Protein AF-A0A9J6D8W4-F1 (afdb_monomer)

Nearest PDB structures (foldseek):
  2dqr-assembly1_B  TM=2.067E-01  e=2.011E+00  Bacillus subtilis

Solvent-accessible surface area (backbone atoms only — not comparable to full-atom values): 10578 Å² total; per-residue (Å²): 114,71,67,61,54,51,51,49,52,51,49,53,54,51,48,52,52,50,44,70,65,44,48,64,60,51,58,69,68,49,72,74,78,76,71,78,68,71,35,49,66,42,58,88,54,99,68,91,71,59,68,72,47,52,55,58,52,36,58,22,78,84,58,74,76,84,75,91,70,52,73,71,56,52,52,50,48,34,59,56,57,25,70,78,41,61,80,88,49,24,68,56,50,37,52,55,40,51,54,49,60,72,69,59,71,84,80,85,78,80,72,62,57,69,57,44,52,50,52,30,60,76,66,44,43,44,82,40,76,35,93,90,57,63,8,32,32,46,35,46,53,67,60,44,49,52,52,50,48,50,54,51,45,67,74,63,47,81,53,86,85,60,56,64,67,62,53,52,56,56,52,53,58,63,74,72,114

Structure (mmCIF, N/CA/C/O backbone):
data_AF-A0A9J6D8W4-F1
#
_entry.id   AF-A0A9J6D8W4-F1
#
loop_
_atom_site.group_PDB
_atom_site.id
_atom_site.type_symbol
_atom_site.label_atom_id
_atom_site.label_alt_id
_atom_site.label_comp_id
_atom_site.label_asym_id
_atom_site.label_entity_id
_atom_site.label_seq_id
_atom_site.pdbx_PDB_ins_code
_atom_site.Cartn_x
_atom_site.Cartn_y
_atom_site.Cartn_z
_atom_site.occupancy
_atom_site.B_iso_or_equiv
_atom_site.auth_seq_id
_atom_site.auth_comp_id
_atom_site.auth_asym_id
_atom_site.auth_atom_id
_atom_site.pdbx_PDB_model_num
ATOM 1 N N . MET A 1 1 ? 16.962 5.304 -45.661 1.00 57.59 1 MET A N 1
ATOM 2 C CA . MET A 1 1 ? 16.861 4.394 -44.490 1.00 57.59 1 MET A CA 1
ATOM 3 C C . MET A 1 1 ? 18.114 4.397 -43.606 1.00 57.59 1 MET A C 1
ATOM 5 O O . MET A 1 1 ? 17.960 4.561 -42.406 1.00 57.59 1 MET A O 1
ATOM 9 N N . GLN A 1 2 ? 19.340 4.261 -44.137 1.00 71.56 2 GLN A N 1
ATOM 10 C CA . GLN A 1 2 ? 20.567 4.241 -43.308 1.00 71.56 2 GLN A CA 1
ATOM 11 C C . GLN A 1 2 ? 20.868 5.565 -42.580 1.00 71.56 2 GLN A C 1
ATOM 13 O O . GLN A 1 2 ? 21.198 5.539 -41.399 1.00 71.56 2 GLN A O 1
ATOM 18 N N . GLN A 1 3 ? 20.682 6.711 -43.242 1.00 76.94 3 GLN A N 1
ATOM 19 C CA . GLN A 1 3 ? 20.907 8.025 -42.625 1.00 76.94 3 GLN A CA 1
ATOM 20 C C . GLN A 1 3 ? 19.970 8.285 -41.437 1.00 76.94 3 GLN A C 1
ATOM 22 O O . GLN A 1 3 ? 20.412 8.760 -40.400 1.00 76.94 3 GLN A O 1
ATOM 27 N N . LEU A 1 4 ? 18.698 7.885 -41.538 1.00 81.62 4 LEU A N 1
ATOM 28 C CA . LEU A 1 4 ? 17.723 8.057 -40.456 1.00 81.62 4 LEU A CA 1
ATOM 29 C C . LEU A 1 4 ? 18.129 7.287 -39.185 1.00 81.62 4 LEU A C 1
ATOM 31 O O . LEU A 1 4 ? 18.023 7.813 -38.083 1.00 81.62 4 LEU A O 1
ATOM 35 N N . ARG A 1 5 ? 18.684 6.076 -39.347 1.00 84.06 5 ARG A N 1
ATOM 36 C CA . ARG A 1 5 ? 19.214 5.277 -38.229 1.00 84.06 5 ARG A CA 1
ATOM 37 C C . ARG A 1 5 ? 20.462 5.898 -37.601 1.00 84.06 5 ARG A C 1
ATOM 39 O O . ARG A 1 5 ? 20.665 5.768 -36.400 1.00 84.06 5 ARG A O 1
ATOM 46 N N . GLN A 1 6 ? 21.305 6.553 -38.398 1.00 84.94 6 GLN A N 1
ATOM 47 C CA . GLN A 1 6 ? 22.471 7.274 -37.881 1.00 84.94 6 GLN A CA 1
ATOM 48 C C . GLN A 1 6 ? 22.049 8.507 -37.080 1.00 84.94 6 GLN A C 1
ATOM 50 O O . GLN A 1 6 ? 22.582 8.727 -35.997 1.00 84.94 6 GLN A O 1
ATOM 55 N N . PHE A 1 7 ? 21.053 9.255 -37.564 1.00 88.19 7 PHE A N 1
ATOM 56 C CA . PHE A 1 7 ? 20.485 10.379 -36.821 1.00 88.19 7 PHE A CA 1
ATOM 57 C C . PHE A 1 7 ? 19.834 9.937 -35.510 1.00 88.19 7 PHE A C 1
ATOM 59 O O . PHE A 1 7 ? 20.069 10.582 -34.496 1.00 88.19 7 PHE A O 1
ATOM 66 N N . GLN A 1 8 ? 19.093 8.822 -35.499 1.00 85.69 8 GLN A N 1
ATOM 67 C CA . GLN A 1 8 ? 18.542 8.259 -34.260 1.00 85.69 8 GLN A CA 1
ATOM 68 C C . GLN A 1 8 ? 19.636 7.886 -33.261 1.00 85.69 8 GLN A C 1
ATOM 70 O O . GLN A 1 8 ? 19.610 8.381 -32.145 1.00 85.69 8 GLN A O 1
ATOM 75 N N . ARG A 1 9 ? 20.664 7.129 -33.670 1.00 87.38 9 ARG A N 1
ATOM 76 C CA . ARG A 1 9 ? 21.770 6.787 -32.755 1.00 87.38 9 ARG A CA 1
ATOM 77 C C . ARG A 1 9 ? 22.477 8.014 -32.197 1.00 87.38 9 ARG A C 1
ATOM 79 O O . ARG A 1 9 ? 22.839 8.028 -31.028 1.00 87.38 9 ARG A O 1
ATOM 86 N N . LEU A 1 10 ? 22.706 9.025 -33.032 1.00 90.31 10 LEU A N 1
ATOM 87 C CA . LEU A 1 10 ? 23.374 10.248 -32.605 1.00 90.31 10 LEU A CA 1
ATOM 88 C C . LEU A 1 10 ? 22.487 11.061 -31.653 1.00 90.31 10 LEU A C 1
ATOM 90 O O . LEU A 1 10 ? 22.988 11.609 -30.671 1.00 90.31 10 LEU A O 1
ATOM 94 N N . ALA A 1 11 ? 21.175 11.096 -31.897 1.00 86.62 11 ALA A N 1
ATOM 95 C CA . ALA A 1 11 ? 20.203 11.680 -30.983 1.00 86.62 11 ALA A CA 1
ATOM 96 C C . ALA A 1 11 ? 20.181 10.926 -29.645 1.00 86.62 11 ALA A C 1
ATOM 98 O O . ALA A 1 11 ? 20.327 11.561 -28.608 1.00 86.62 11 ALA A O 1
ATOM 99 N N . ASP A 1 12 ? 20.112 9.596 -29.646 1.00 85.12 12 ASP A N 1
ATOM 100 C CA . ASP A 1 12 ? 20.077 8.788 -28.421 1.00 85.12 12 ASP A CA 1
ATOM 101 C C . ASP A 1 12 ? 21.359 8.973 -27.595 1.00 85.12 12 ASP A C 1
ATOM 103 O O . ASP A 1 12 ? 21.299 9.308 -26.413 1.00 85.12 12 ASP A O 1
ATOM 107 N N . GLN A 1 13 ? 22.531 8.882 -28.234 1.00 89.00 13 GLN A N 1
ATOM 108 C CA . GLN A 1 13 ? 23.829 9.063 -27.571 1.00 89.00 13 GLN A CA 1
ATOM 109 C C . GLN A 1 13 ? 24.014 10.474 -27.009 1.00 89.00 13 GLN A C 1
ATOM 111 O O . GLN A 1 13 ? 24.519 10.646 -25.898 1.00 89.00 13 GLN A O 1
ATOM 116 N N . SER A 1 14 ? 23.612 11.500 -27.763 1.00 88.62 14 SER A N 1
ATOM 117 C CA . SER A 1 14 ? 23.702 12.883 -27.289 1.00 88.62 14 SER A CA 1
ATOM 118 C C . SER A 1 14 ? 22.709 13.155 -26.162 1.00 88.62 14 SER A C 1
ATOM 120 O O . SER A 1 14 ? 23.059 13.843 -25.202 1.00 88.62 14 SER A O 1
ATOM 122 N N . THR A 1 15 ? 21.516 12.564 -26.218 1.00 88.31 15 THR A N 1
ATOM 123 C CA . THR A 1 15 ? 20.500 12.698 -25.169 1.00 88.31 15 THR A CA 1
ATOM 124 C C . THR A 1 15 ? 20.949 12.009 -23.885 1.00 88.31 15 THR A C 1
ATOM 126 O O . THR A 1 15 ? 20.898 12.636 -22.828 1.00 88.31 15 THR A O 1
ATOM 129 N N . GLU A 1 16 ? 21.474 10.782 -23.952 1.00 86.31 16 GLU A N 1
ATOM 130 C CA . GLU A 1 16 ? 22.028 10.092 -22.778 1.00 86.31 16 GLU A CA 1
ATOM 131 C C . GLU A 1 16 ? 23.213 10.842 -22.172 1.00 86.31 16 GLU A C 1
ATOM 133 O O . GLU A 1 16 ? 23.279 11.011 -20.955 1.00 86.31 16 GLU A O 1
ATOM 138 N N . PHE A 1 17 ? 24.124 11.352 -23.004 1.00 91.50 17 PHE A N 1
ATOM 139 C CA . PHE A 1 17 ? 25.262 12.142 -22.539 1.00 91.50 17 PHE A CA 1
ATOM 140 C C . PHE A 1 17 ? 24.815 13.422 -21.820 1.00 91.50 17 PHE A C 1
ATOM 142 O O . PHE A 1 17 ? 25.302 13.744 -20.730 1.00 91.50 17 PHE A O 1
ATOM 149 N N . LEU A 1 18 ? 23.865 14.154 -22.409 1.00 89.44 18 LEU A N 1
ATOM 150 C CA . LEU A 1 18 ? 23.307 15.363 -21.806 1.00 89.44 18 LEU A CA 1
ATOM 151 C C . LEU A 1 18 ? 22.555 15.040 -20.514 1.00 89.44 18 LEU A C 1
ATOM 153 O O . LEU A 1 18 ? 22.707 15.767 -19.530 1.00 89.44 18 LEU A O 1
ATOM 157 N N . TRP A 1 19 ? 21.817 13.929 -20.482 1.00 84.44 19 TRP A N 1
ATOM 158 C CA . TRP A 1 19 ? 21.115 13.464 -19.292 1.00 84.44 19 TRP A CA 1
ATOM 159 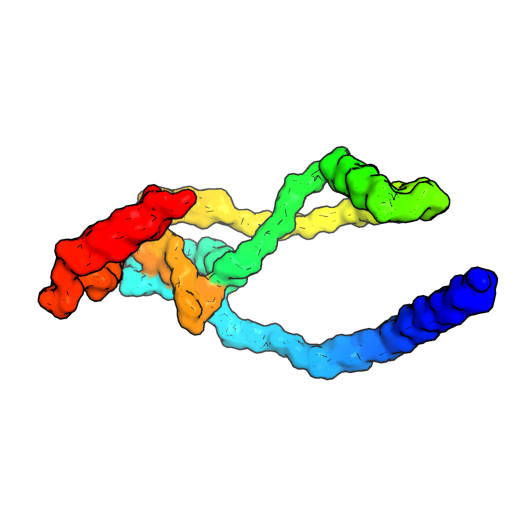C C . TRP A 1 19 ? 22.095 13.096 -18.180 1.00 84.44 19 TRP A C 1
ATOM 161 O O . TRP A 1 19 ? 21.992 13.633 -17.083 1.00 84.44 19 TRP A O 1
ATOM 171 N N . ALA A 1 20 ? 23.113 12.280 -18.455 1.00 88.94 20 ALA A N 1
ATOM 172 C CA . ALA A 1 20 ? 24.139 11.904 -17.482 1.00 88.94 20 ALA A CA 1
ATOM 173 C C . ALA A 1 20 ? 24.861 13.125 -16.887 1.00 88.94 20 ALA A C 1
ATOM 175 O O . ALA A 1 20 ? 25.175 13.146 -15.696 1.00 88.94 20 ALA A O 1
ATOM 176 N N . ARG A 1 21 ? 25.080 14.168 -17.698 1.00 90.81 21 ARG A N 1
ATOM 177 C CA . ARG A 1 21 ? 25.738 15.407 -17.272 1.00 90.81 21 ARG A CA 1
ATOM 178 C C . ARG A 1 21 ? 24.824 16.345 -16.480 1.00 90.81 21 ARG A C 1
ATOM 180 O O . ARG A 1 21 ? 25.279 16.942 -15.507 1.00 90.81 21 ARG A O 1
ATOM 187 N N . GLN A 1 22 ? 23.567 16.516 -16.890 1.00 88.50 22 GLN A N 1
ATOM 188 C CA . GLN A 1 22 ? 22.649 17.469 -16.251 1.00 88.50 22 GLN A CA 1
ATOM 189 C C . GLN A 1 22 ? 21.877 16.875 -15.074 1.00 88.50 22 GLN A C 1
ATOM 191 O O . GLN A 1 22 ? 21.556 17.600 -14.134 1.00 88.50 22 GLN A O 1
ATOM 196 N N . LEU A 1 23 ? 21.614 15.568 -15.071 1.00 83.12 23 LEU A N 1
ATOM 197 C CA . LEU A 1 23 ? 20.830 14.896 -14.036 1.00 83.12 23 LEU A CA 1
ATOM 198 C C . LEU A 1 23 ? 21.378 15.108 -12.612 1.00 83.12 23 LEU A C 1
ATOM 200 O O . LEU A 1 23 ? 20.563 15.352 -11.724 1.00 83.12 23 LEU A O 1
ATOM 204 N N . PRO A 1 24 ? 22.701 15.079 -12.341 1.00 85.88 24 PRO A N 1
ATOM 205 C CA . PRO A 1 24 ? 23.228 15.386 -11.010 1.00 85.88 24 PRO A CA 1
ATOM 206 C C . PRO A 1 24 ? 22.902 16.815 -10.563 1.00 85.88 24 PRO A C 1
ATOM 208 O O . PRO A 1 24 ? 22.483 17.016 -9.429 1.00 85.88 24 PRO A O 1
ATOM 211 N N . VAL A 1 25 ? 23.022 17.794 -11.465 1.00 85.88 25 VAL A N 1
ATOM 212 C CA . VAL A 1 25 ? 22.727 19.209 -11.184 1.00 85.88 25 VAL A CA 1
ATOM 213 C C . VAL A 1 25 ? 21.230 19.405 -10.958 1.00 85.88 25 VAL A C 1
ATOM 215 O O . VAL A 1 25 ? 20.822 19.992 -9.957 1.00 85.88 25 VAL A O 1
ATOM 218 N N . LEU A 1 26 ? 20.390 18.828 -11.818 1.00 79.12 26 LEU A N 1
ATOM 219 C CA . LEU A 1 26 ? 18.938 18.857 -11.650 1.00 79.12 26 LEU A CA 1
ATOM 220 C C . LEU A 1 26 ? 18.521 18.210 -10.322 1.00 79.12 26 LEU A C 1
ATOM 222 O O . LEU A 1 26 ? 17.711 18.780 -9.598 1.00 79.12 26 LEU A O 1
ATOM 226 N N . ARG A 1 27 ? 19.140 17.087 -9.933 1.00 76.62 27 ARG A N 1
ATOM 227 C CA . ARG A 1 27 ? 18.911 16.424 -8.635 1.00 76.62 27 ARG A CA 1
ATOM 228 C C . ARG A 1 27 ? 19.293 17.283 -7.430 1.00 76.62 27 ARG A C 1
ATOM 230 O O . ARG A 1 27 ? 18.703 17.091 -6.373 1.00 76.62 27 ARG A O 1
ATOM 237 N N . THR A 1 28 ? 20.237 18.217 -7.565 1.00 79.19 28 THR A N 1
ATOM 238 C CA . THR A 1 28 ? 20.547 19.177 -6.487 1.00 79.19 28 THR A CA 1
ATOM 239 C C . THR A 1 28 ? 19.508 20.293 -6.363 1.00 79.19 28 THR A C 1
ATOM 241 O O . THR A 1 28 ? 19.289 20.788 -5.262 1.00 79.19 28 THR A O 1
ATOM 244 N N . GLY A 1 29 ? 18.845 20.657 -7.468 1.00 68.12 29 GLY A N 1
ATOM 245 C CA . GLY A 1 29 ? 17.782 21.667 -7.508 1.00 68.12 29 GLY A CA 1
ATOM 246 C C . GLY A 1 29 ? 16.386 21.130 -7.180 1.00 68.12 29 GLY A C 1
ATOM 247 O O . GLY A 1 29 ? 15.496 21.908 -6.835 1.00 68.12 29 GLY A O 1
ATOM 248 N N . VAL A 1 30 ? 16.178 19.809 -7.236 1.00 63.78 30 VAL A N 1
ATOM 249 C CA . VAL A 1 30 ? 14.981 19.196 -6.656 1.00 63.78 30 VAL A CA 1
ATOM 250 C C . VAL A 1 30 ? 15.084 19.375 -5.150 1.00 63.78 30 VAL A C 1
ATOM 252 O O . VAL A 1 30 ? 15.846 18.672 -4.484 1.00 63.78 30 VAL A O 1
ATOM 255 N N . ALA A 1 31 ? 14.313 20.323 -4.614 1.00 60.19 31 ALA A N 1
ATOM 256 C CA . ALA A 1 31 ? 14.096 20.423 -3.184 1.00 60.19 31 ALA A CA 1
ATOM 257 C C . ALA A 1 31 ? 13.775 19.014 -2.684 1.00 60.19 31 ALA A C 1
ATOM 259 O O . ALA A 1 31 ? 12.760 18.430 -3.077 1.00 60.19 31 ALA A O 1
ATOM 260 N N . LYS A 1 32 ? 14.656 18.439 -1.852 1.00 59.06 32 LYS A N 1
ATOM 261 C CA . LYS A 1 32 ? 14.282 17.268 -1.064 1.00 59.06 32 LYS A CA 1
ATOM 262 C C . LYS A 1 32 ? 12.993 17.701 -0.398 1.00 59.06 32 LYS A C 1
ATOM 264 O O . LYS A 1 32 ? 13.028 18.660 0.372 1.00 59.06 32 LYS A O 1
ATOM 269 N N . LYS A 1 33 ? 11.860 17.085 -0.751 1.00 51.88 33 LYS A N 1
ATOM 270 C CA . LYS A 1 33 ? 10.637 17.258 0.022 1.00 51.88 33 LYS A CA 1
ATOM 271 C C . LYS A 1 33 ? 11.023 16.800 1.417 1.00 51.88 33 LYS A C 1
ATOM 273 O O . LYS A 1 33 ? 11.038 15.610 1.716 1.00 51.88 33 LYS A O 1
ATOM 278 N N . VAL A 1 34 ? 11.420 17.749 2.254 1.00 51.78 34 VAL A N 1
ATOM 279 C CA . VAL A 1 34 ? 11.344 17.593 3.684 1.00 51.78 34 VAL A CA 1
ATOM 280 C C . VAL A 1 34 ? 9.847 17.558 3.888 1.00 51.78 34 VAL A C 1
ATOM 282 O O . VAL A 1 34 ? 9.186 18.593 3.957 1.00 51.78 34 VAL A O 1
ATOM 285 N N . THR A 1 35 ? 9.286 16.356 3.817 1.00 51.16 35 THR A N 1
ATOM 286 C CA . THR A 1 35 ? 7.921 16.087 4.229 1.00 51.16 35 THR A CA 1
ATOM 287 C C . THR A 1 35 ? 7.911 16.337 5.734 1.00 51.16 35 THR A C 1
ATOM 289 O O . THR A 1 35 ? 8.041 15.429 6.542 1.00 51.16 35 THR A O 1
ATOM 292 N N . ASN A 1 36 ? 7.869 17.617 6.108 1.00 45.94 36 ASN A N 1
ATOM 293 C CA . ASN A 1 36 ? 7.761 18.100 7.481 1.00 45.94 36 ASN A CA 1
ATOM 294 C C . ASN A 1 36 ? 6.346 17.890 8.028 1.00 45.94 36 ASN A C 1
ATOM 296 O O . ASN A 1 36 ? 6.088 18.151 9.197 1.00 45.94 36 ASN A O 1
ATOM 300 N N . GLN A 1 37 ? 5.427 17.389 7.207 1.00 52.84 37 GLN A N 1
ATOM 301 C CA . GLN A 1 37 ?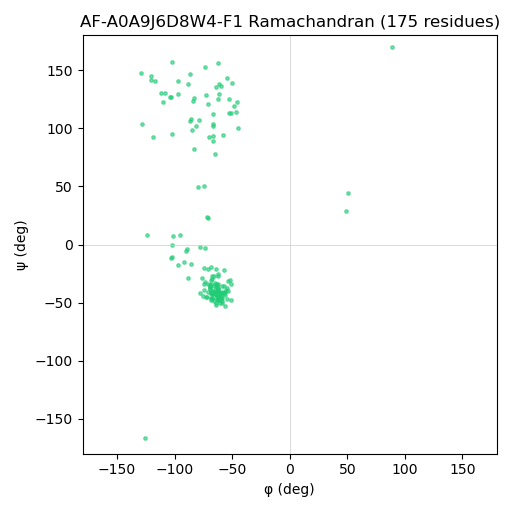 4.164 16.871 7.687 1.00 52.84 37 GLN A CA 1
ATOM 302 C C . GLN A 1 37 ? 4.399 15.422 8.090 1.00 52.84 37 GLN A C 1
ATOM 304 O O . GLN A 1 37 ? 4.435 14.527 7.250 1.00 52.84 37 GLN A O 1
ATOM 309 N N . LYS A 1 38 ? 4.600 15.193 9.392 1.00 57.41 38 LYS A N 1
ATOM 310 C CA . LYS A 1 38 ? 4.380 13.865 9.967 1.00 57.41 38 LYS A CA 1
ATOM 311 C C . LYS A 1 38 ? 3.004 13.403 9.463 1.00 57.41 38 LYS A C 1
ATOM 313 O O . LYS A 1 38 ? 2.032 14.102 9.749 1.00 57.41 38 LYS A O 1
ATOM 318 N N . PRO A 1 39 ? 2.892 12.298 8.712 1.00 56.34 39 PRO A N 1
ATOM 319 C CA . PRO A 1 39 ? 1.592 11.722 8.387 1.00 56.34 39 PRO A CA 1
ATOM 320 C C . PRO A 1 39 ? 0.829 11.525 9.691 1.00 56.34 39 PRO A C 1
ATOM 322 O O . PRO A 1 39 ? 1.258 10.803 10.597 1.00 56.34 39 PRO A O 1
ATOM 325 N N . THR A 1 40 ? -0.243 12.299 9.812 1.00 74.12 40 THR A N 1
ATOM 326 C CA . THR A 1 40 ? -0.953 12.483 11.067 1.00 74.12 40 THR A CA 1
ATOM 327 C C . THR A 1 40 ? -1.955 11.349 11.163 1.00 74.12 40 THR A C 1
ATOM 329 O O . THR A 1 40 ? -2.919 11.272 10.402 1.00 74.12 40 THR A O 1
ATOM 332 N N . VAL A 1 41 ? -1.651 10.390 12.035 1.00 81.50 41 VAL A N 1
ATOM 333 C CA . VAL A 1 41 ? -2.618 9.367 12.414 1.00 81.50 41 VAL A CA 1
ATOM 334 C C . VAL A 1 41 ? -3.549 10.016 13.425 1.00 81.50 41 VAL A C 1
ATOM 336 O O . VAL A 1 41 ? -3.152 10.288 14.557 1.00 81.50 41 VAL A O 1
ATOM 339 N N . HIS A 1 42 ? -4.772 10.299 12.996 1.00 82.75 42 HIS A N 1
ATOM 340 C CA . HIS A 1 42 ? -5.801 10.870 13.850 1.00 82.75 42 HIS A CA 1
ATOM 341 C C . HIS A 1 42 ? -6.489 9.762 14.618 1.00 82.75 42 HIS A C 1
ATOM 343 O O . HIS A 1 42 ? -7.048 8.837 14.030 1.00 82.75 42 HIS A O 1
ATOM 349 N N . VAL A 1 43 ? -6.477 9.881 15.938 1.00 82.81 43 VAL A N 1
ATOM 350 C CA . VAL A 1 43 ? -7.221 8.998 16.832 1.00 82.81 43 VAL A CA 1
ATOM 351 C C . VAL A 1 43 ? -8.201 9.896 17.589 1.00 82.81 43 VAL A C 1
ATOM 353 O O . VAL A 1 43 ? -7.813 10.528 18.567 1.00 82.81 43 VAL A O 1
ATOM 356 N N . PRO A 1 44 ? -9.444 10.060 17.094 1.00 71.88 44 PRO A N 1
ATOM 357 C CA . PRO A 1 44 ? -10.425 10.965 17.697 1.00 71.88 44 PRO A CA 1
ATOM 358 C C . PRO A 1 44 ? -10.911 10.500 19.074 1.00 71.88 44 PRO A C 1
ATOM 360 O O . PRO A 1 44 ? -11.456 11.293 19.834 1.00 71.88 44 PRO A O 1
ATOM 363 N N . GLU A 1 45 ? -10.736 9.217 19.384 1.00 73.44 45 GLU A N 1
ATOM 364 C CA . GLU A 1 45 ? -11.054 8.611 20.675 1.00 73.44 45 GLU A CA 1
ATOM 365 C C . GLU A 1 45 ? -9.764 8.416 21.491 1.00 73.44 45 GLU A C 1
ATOM 367 O O . GLU A 1 45 ? -8.677 8.307 20.928 1.00 73.44 45 GLU A O 1
ATOM 372 N N . GLN A 1 46 ? -9.857 8.326 22.821 1.00 74.19 46 GLN A N 1
ATOM 373 C CA . GLN A 1 46 ? -8.716 8.026 23.707 1.00 74.19 46 GLN A CA 1
ATOM 374 C C . GLN A 1 46 ? -8.308 6.540 23.626 1.00 74.19 46 GLN A C 1
ATOM 376 O O . GLN A 1 46 ? -8.198 5.841 24.631 1.00 74.19 46 GLN A O 1
ATOM 381 N N . ILE A 1 47 ? -8.113 6.028 22.411 1.00 79.25 47 ILE A N 1
ATOM 382 C CA . ILE A 1 47 ? -7.648 4.667 22.162 1.00 79.25 47 ILE A CA 1
ATOM 383 C C . ILE A 1 47 ? -6.128 4.662 22.267 1.00 79.25 47 ILE A C 1
ATOM 385 O O . ILE A 1 47 ? -5.433 5.409 21.576 1.00 79.25 47 ILE A O 1
ATOM 389 N N . THR A 1 48 ? -5.597 3.774 23.101 1.00 82.56 48 THR A N 1
ATOM 390 C CA . THR A 1 48 ? -4.150 3.583 23.197 1.00 82.56 48 THR A CA 1
ATOM 391 C C . THR A 1 48 ? -3.685 2.683 22.058 1.00 82.56 48 THR A C 1
ATOM 393 O O . THR A 1 48 ? -3.848 1.468 22.108 1.00 82.56 48 THR A O 1
ATOM 396 N N . VAL A 1 49 ? -3.107 3.279 21.014 1.00 84.06 49 VAL A N 1
ATOM 397 C CA . VAL A 1 49 ? -2.490 2.535 19.909 1.00 84.06 49 VAL A CA 1
ATOM 398 C C . VAL A 1 49 ? -0.980 2.436 20.145 1.00 84.06 49 VAL A C 1
ATOM 400 O O . VAL A 1 49 ? -0.334 3.461 20.378 1.00 84.06 49 VAL A O 1
ATOM 403 N N . PRO A 1 50 ? -0.384 1.233 20.062 1.00 88.75 50 PRO A N 1
ATOM 404 C CA . PRO A 1 50 ? 1.057 1.061 20.195 1.00 88.75 50 PRO A CA 1
ATOM 405 C C . PRO A 1 50 ? 1.875 1.929 19.216 1.00 88.75 50 PRO A C 1
ATOM 407 O O . PRO A 1 50 ? 1.491 2.099 18.051 1.00 88.75 50 PRO A O 1
ATOM 410 N N . PRO A 1 51 ? 3.039 2.453 19.645 1.00 85.69 51 PRO A N 1
ATOM 411 C CA . PRO A 1 51 ? 3.824 3.411 18.863 1.00 85.69 51 PRO A CA 1
ATOM 412 C C . PRO A 1 51 ? 4.391 2.824 17.563 1.00 85.69 51 PRO A C 1
ATOM 414 O O . PRO A 1 51 ? 4.608 3.550 16.596 1.00 85.69 51 PRO A O 1
ATOM 417 N N . ASP A 1 52 ? 4.623 1.514 17.501 1.00 85.19 52 ASP A N 1
ATOM 418 C CA . ASP A 1 52 ? 5.101 0.824 16.302 1.00 85.19 52 ASP A CA 1
ATOM 419 C C . ASP A 1 52 ? 4.031 0.742 15.201 1.00 85.19 52 ASP A C 1
ATOM 421 O O . ASP A 1 52 ? 4.346 0.853 14.010 1.00 85.19 52 ASP A O 1
ATOM 425 N N . ILE A 1 53 ? 2.764 0.610 15.596 1.00 86.50 53 ILE A N 1
ATOM 426 C CA . ILE A 1 53 ? 1.614 0.651 14.691 1.00 86.50 53 ILE A CA 1
ATOM 427 C C . ILE A 1 53 ? 1.383 2.074 14.211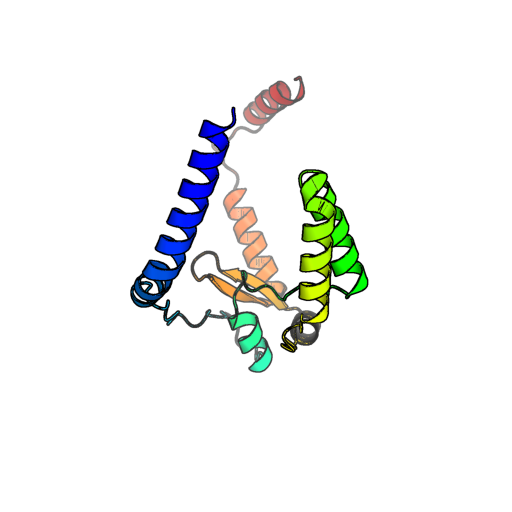 1.00 86.50 53 ILE A C 1
ATOM 429 O O . ILE A 1 53 ? 1.250 2.284 13.006 1.00 86.50 53 ILE A O 1
ATOM 433 N N . LEU A 1 54 ? 1.427 3.054 15.120 1.00 87.50 54 LEU A N 1
ATOM 434 C CA . LEU A 1 54 ? 1.355 4.466 14.745 1.00 87.50 54 LEU A CA 1
ATOM 435 C C . LEU A 1 54 ? 2.455 4.824 13.747 1.00 87.50 54 LEU A C 1
ATOM 437 O O . LEU A 1 54 ? 2.153 5.447 12.739 1.00 87.50 54 LEU A O 1
ATOM 441 N N . ARG A 1 55 ? 3.693 4.352 13.950 1.00 87.50 55 ARG A N 1
ATOM 442 C CA . ARG A 1 55 ? 4.803 4.557 13.002 1.00 87.50 55 ARG A CA 1
ATOM 443 C C . ARG A 1 55 ? 4.548 3.929 11.630 1.00 87.50 55 ARG A C 1
ATOM 445 O O . ARG A 1 55 ? 5.018 4.432 10.618 1.00 87.50 55 ARG A O 1
ATOM 452 N N . THR A 1 56 ? 3.849 2.799 11.595 1.00 88.12 56 THR A N 1
ATOM 453 C CA . THR A 1 56 ? 3.518 2.102 10.345 1.00 88.12 56 THR A CA 1
ATOM 454 C C . THR A 1 56 ? 2.400 2.819 9.591 1.00 88.12 56 THR A C 1
ATOM 456 O O . THR A 1 56 ? 2.496 3.021 8.385 1.00 88.12 56 THR A O 1
ATOM 459 N N . LEU A 1 57 ? 1.355 3.247 10.300 1.00 87.50 57 LEU A N 1
ATOM 460 C CA . LEU A 1 57 ? 0.264 4.041 9.731 1.00 87.50 57 LEU A CA 1
ATOM 461 C C . LEU A 1 57 ? 0.742 5.445 9.344 1.00 87.50 57 LEU A C 1
ATOM 463 O O . LEU A 1 57 ? 0.325 5.985 8.325 1.00 87.50 57 LEU A O 1
ATOM 467 N N . SER A 1 58 ? 1.724 5.988 10.061 1.00 87.19 58 SER A N 1
ATOM 468 C CA . SER A 1 58 ? 2.450 7.203 9.695 1.00 87.19 58 SER A CA 1
ATOM 469 C C . SER A 1 58 ? 3.405 6.988 8.508 1.00 87.19 58 SER A C 1
ATOM 471 O O . SER A 1 58 ? 4.411 7.674 8.382 1.00 87.19 58 SER A O 1
ATOM 473 N N . LEU A 1 59 ? 3.178 6.005 7.649 1.00 84.81 59 LEU A N 1
ATOM 474 C CA . LEU A 1 59 ? 3.758 6.000 6.309 1.00 84.81 59 LEU A CA 1
ATOM 475 C C . LEU A 1 59 ? 2.752 6.551 5.285 1.00 84.81 59 LEU A C 1
ATOM 477 O O . LEU A 1 59 ? 3.144 7.004 4.212 1.00 84.81 59 LEU A O 1
ATOM 481 N N . GLY A 1 60 ? 1.470 6.593 5.661 1.00 84.06 60 GLY A N 1
ATOM 482 C CA . GLY A 1 60 ? 0.376 7.140 4.873 1.00 84.06 60 GLY A CA 1
ATOM 483 C C . GLY A 1 60 ? -0.286 6.118 3.939 1.00 84.06 60 GLY A C 1
ATOM 484 O O . GLY A 1 60 ? 0.219 5.012 3.739 1.00 84.06 60 GLY A O 1
ATOM 485 N N . PRO A 1 61 ? -1.426 6.486 3.334 1.00 82.19 61 PRO A N 1
ATOM 486 C CA . PRO A 1 61 ? -2.247 5.591 2.515 1.00 82.19 61 PRO A CA 1
ATOM 487 C C . PRO A 1 61 ? -1.616 5.220 1.172 1.00 82.19 61 PRO A C 1
ATOM 489 O O . PRO A 1 61 ? -1.973 4.205 0.583 1.00 82.19 61 PRO A O 1
ATOM 492 N N . LYS A 1 62 ? -0.665 6.024 0.687 1.00 81.12 62 LYS A N 1
ATOM 493 C CA . LYS A 1 62 ? 0.079 5.764 -0.556 1.00 81.12 62 LYS A CA 1
ATOM 494 C C . LYS A 1 62 ? 1.342 4.934 -0.320 1.00 81.12 62 LYS A C 1
ATOM 496 O O . LYS A 1 62 ? 2.040 4.600 -1.277 1.00 81.12 62 LYS A O 1
ATOM 501 N N . PHE A 1 63 ? 1.663 4.629 0.938 1.00 81.19 63 PHE A N 1
ATOM 502 C CA . PHE A 1 63 ? 2.806 3.792 1.239 1.00 81.19 63 PHE A CA 1
ATOM 503 C C . PHE A 1 63 ? 2.516 2.357 0.815 1.00 81.19 63 PHE A C 1
ATOM 505 O O . PHE A 1 63 ? 1.579 1.719 1.291 1.00 81.19 63 PHE A O 1
ATOM 512 N N . THR A 1 64 ? 3.350 1.847 -0.079 1.00 73.12 64 THR A N 1
ATOM 513 C CA . THR A 1 64 ? 3.267 0.480 -0.577 1.00 73.12 64 THR A CA 1
ATOM 514 C C . THR A 1 64 ? 4.527 -0.267 -0.180 1.00 73.12 64 THR A C 1
ATOM 516 O O . THR A 1 64 ? 5.629 0.282 -0.167 1.00 73.12 64 THR A O 1
ATOM 519 N N . VAL A 1 65 ? 4.353 -1.531 0.195 1.00 76.31 65 VAL A N 1
ATOM 520 C CA . VAL A 1 65 ? 5.477 -2.444 0.379 1.00 76.31 65 VAL A CA 1
ATOM 521 C C . VAL A 1 65 ? 5.745 -3.094 -0.964 1.00 76.31 65 VAL A C 1
ATOM 523 O O . VAL A 1 65 ? 4.805 -3.476 -1.662 1.00 76.31 65 VAL A O 1
ATOM 526 N N . GLU A 1 66 ? 7.021 -3.229 -1.307 1.00 76.88 66 GLU A N 1
ATOM 527 C CA . GLU A 1 66 ? 7.426 -3.995 -2.475 1.00 76.88 66 GLU A CA 1
ATOM 528 C C . GLU A 1 66 ? 6.804 -5.404 -2.409 1.00 76.88 66 GLU A C 1
ATOM 530 O O . GLU A 1 66 ? 6.941 -6.093 -1.386 1.00 76.88 66 GLU A O 1
ATOM 535 N N . PRO A 1 67 ? 6.064 -5.834 -3.448 1.00 75.62 67 PRO A N 1
ATOM 536 C CA . PRO A 1 67 ? 5.454 -7.149 -3.454 1.00 75.62 67 PRO A CA 1
ATOM 537 C C . PRO A 1 67 ? 6.545 -8.214 -3.373 1.00 75.62 67 PRO A C 1
ATOM 539 O O . PRO A 1 67 ? 7.591 -8.128 -4.020 1.00 75.62 67 PRO A O 1
ATOM 542 N N . LYS A 1 68 ? 6.293 -9.248 -2.566 1.00 80.00 68 LYS A N 1
ATOM 543 C CA . LYS A 1 68 ? 7.201 -10.389 -2.474 1.00 80.00 68 LYS A CA 1
ATOM 544 C C . LYS A 1 68 ? 7.176 -11.123 -3.803 1.00 80.00 68 LYS A C 1
ATOM 546 O O . LYS A 1 68 ? 6.243 -11.871 -4.064 1.00 80.00 68 LYS A O 1
ATOM 551 N N . THR A 1 69 ? 8.209 -10.898 -4.597 1.00 83.88 69 THR A N 1
ATOM 552 C CA . THR A 1 69 ? 8.373 -11.543 -5.891 1.00 83.88 69 THR A CA 1
ATOM 553 C C . THR A 1 69 ? 9.522 -12.527 -5.781 1.00 83.88 69 THR A C 1
ATOM 555 O O . THR A 1 69 ? 10.629 -12.168 -5.371 1.00 83.88 69 THR A O 1
ATOM 558 N N . SER A 1 70 ? 9.256 -13.790 -6.079 1.00 89.25 70 SER A N 1
ATOM 559 C CA . SER A 1 70 ? 10.281 -14.827 -6.061 1.00 89.25 70 SER A CA 1
ATOM 560 C C . SER A 1 70 ? 11.223 -14.686 -7.269 1.00 89.25 70 SER A C 1
ATOM 562 O O . SER A 1 70 ? 10.815 -14.185 -8.320 1.00 89.25 70 SER A O 1
ATOM 564 N N . PRO A 1 71 ? 12.488 -15.141 -7.179 1.00 89.75 71 PRO A N 1
ATOM 565 C CA . PRO A 1 71 ? 13.405 -15.097 -8.320 1.00 89.75 71 PRO A CA 1
ATOM 566 C C . PRO A 1 71 ? 12.859 -15.761 -9.601 1.00 89.75 71 PRO A C 1
ATOM 568 O O . PRO A 1 71 ? 13.023 -15.176 -10.671 1.00 89.75 71 PRO A O 1
ATOM 571 N N . PRO A 1 72 ? 12.161 -16.917 -9.547 1.00 93.19 72 PRO A N 1
ATOM 572 C CA . PRO A 1 72 ? 11.535 -17.498 -10.735 1.00 93.19 72 PRO A CA 1
ATOM 573 C C . PRO A 1 72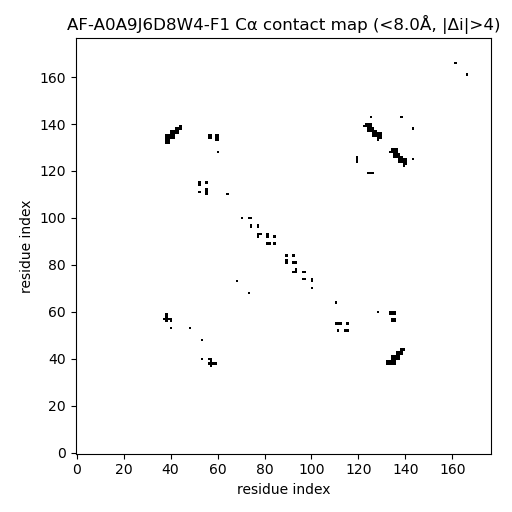 ? 10.457 -16.605 -11.364 1.00 93.19 72 PRO A C 1
ATOM 575 O O . PRO A 1 72 ? 10.386 -16.514 -12.588 1.00 93.19 72 PRO A O 1
ATOM 578 N N . GLU A 1 73 ? 9.644 -15.921 -10.554 1.00 94.00 73 GLU A N 1
ATOM 579 C CA . GLU A 1 73 ? 8.630 -14.976 -11.046 1.00 94.00 73 GLU A CA 1
ATOM 580 C C . GLU A 1 73 ? 9.275 -13.758 -11.713 1.00 94.00 73 GLU A C 1
ATOM 582 O O . GLU A 1 73 ? 8.827 -13.331 -12.775 1.00 94.00 73 GLU A O 1
ATOM 587 N N . LEU A 1 74 ? 10.370 -13.237 -11.149 1.00 94.00 74 LEU A N 1
ATOM 588 C CA . LEU A 1 74 ? 11.138 -12.155 -11.771 1.00 94.00 74 LEU A CA 1
ATOM 589 C C . LEU A 1 74 ? 11.717 -12.585 -13.128 1.00 94.00 74 LEU A C 1
ATOM 591 O O . LEU A 1 74 ? 11.621 -11.842 -14.102 1.00 94.00 74 LEU A O 1
ATOM 595 N N . LEU A 1 75 ? 12.252 -13.805 -13.236 1.00 95.88 75 LEU A N 1
ATOM 596 C CA . LEU A 1 75 ? 12.730 -14.351 -14.513 1.00 95.88 75 LEU A CA 1
ATOM 597 C C . LEU A 1 75 ? 11.596 -14.570 -15.525 1.00 95.88 75 LEU A C 1
ATOM 599 O O . LEU A 1 75 ? 11.789 -14.366 -16.726 1.00 95.88 75 LEU A O 1
ATOM 603 N N . ALA A 1 76 ? 10.411 -14.970 -15.062 1.00 96.44 76 ALA A N 1
ATOM 604 C CA . ALA A 1 76 ? 9.231 -15.069 -15.913 1.00 96.44 76 ALA A CA 1
ATOM 605 C C . ALA A 1 76 ? 8.824 -13.691 -16.460 1.00 96.44 76 ALA A C 1
ATOM 607 O O . ALA A 1 76 ? 8.547 -13.575 -17.654 1.00 96.44 76 ALA A O 1
ATOM 608 N N . MET A 1 77 ? 8.879 -12.642 -15.631 1.00 95.38 77 MET A N 1
ATOM 609 C CA . MET A 1 77 ? 8.647 -11.263 -16.071 1.00 95.38 77 MET A CA 1
ATOM 610 C C . MET A 1 77 ? 9.689 -10.795 -17.085 1.00 95.38 77 MET A C 1
ATOM 612 O O . MET A 1 77 ? 9.309 -10.238 -18.109 1.00 95.38 77 MET A O 1
ATOM 616 N N . VAL A 1 78 ? 10.978 -11.081 -16.867 1.00 96.56 78 VAL A N 1
ATOM 617 C CA . VAL A 1 78 ? 12.043 -10.777 -17.843 1.00 96.56 78 VAL A CA 1
ATOM 618 C C . VAL A 1 78 ? 11.722 -11.400 -19.203 1.00 96.56 78 VAL A C 1
ATOM 620 O O . VAL A 1 78 ? 11.764 -10.714 -20.222 1.00 96.56 78 VAL A O 1
ATOM 623 N N . ARG A 1 79 ? 11.324 -12.678 -19.227 1.00 95.88 79 ARG A N 1
ATOM 624 C CA . ARG A 1 79 ? 10.919 -13.369 -20.464 1.00 95.88 79 ARG A CA 1
ATOM 625 C C . ARG A 1 79 ? 9.654 -12.792 -21.094 1.00 95.88 79 ARG A C 1
ATOM 627 O O . ARG A 1 79 ? 9.498 -12.861 -22.308 1.00 95.88 79 ARG A O 1
ATOM 634 N N . GLN A 1 80 ? 8.717 -12.295 -20.294 1.00 97.06 80 GLN A N 1
ATOM 635 C CA . GLN A 1 80 ? 7.495 -11.681 -20.808 1.00 97.06 80 GLN A CA 1
ATOM 636 C C . GLN A 1 80 ? 7.795 -10.324 -21.447 1.00 97.06 80 GLN A C 1
ATOM 638 O O . GLN A 1 80 ? 7.335 -10.061 -22.554 1.00 97.06 80 GLN A O 1
ATOM 643 N N . VAL A 1 81 ? 8.595 -9.493 -20.780 1.00 95.62 81 VAL A N 1
ATOM 644 C CA . VAL A 1 81 ? 8.999 -8.174 -21.280 1.00 95.62 81 VAL A CA 1
ATOM 645 C C . VAL A 1 81 ? 9.847 -8.312 -22.542 1.00 95.62 81 VAL A C 1
ATOM 647 O O . VAL A 1 81 ? 9.600 -7.601 -23.514 1.00 95.62 81 VAL A O 1
ATOM 650 N N . SER A 1 82 ? 10.774 -9.274 -22.585 1.00 96.00 82 SER A N 1
ATOM 651 C CA . SER A 1 82 ? 11.645 -9.462 -23.748 1.00 96.00 82 SER A CA 1
ATOM 652 C C . SER A 1 82 ? 10.883 -9.822 -25.027 1.00 96.00 82 SER A C 1
ATOM 654 O O . SER A 1 82 ? 11.334 -9.476 -26.111 1.00 96.00 82 SER A O 1
ATOM 656 N N . ARG A 1 83 ? 9.690 -10.429 -24.943 1.00 95.56 83 ARG A N 1
ATOM 657 C CA . ARG A 1 83 ? 8.845 -10.714 -26.124 1.00 95.56 83 ARG A CA 1
ATOM 658 C C . ARG A 1 83 ? 8.347 -9.461 -26.843 1.00 95.56 83 ARG A C 1
ATOM 660 O O . ARG A 1 83 ? 7.958 -9.553 -28.002 1.00 95.56 83 ARG A O 1
ATOM 667 N N . HIS A 1 84 ? 8.327 -8.318 -26.163 1.00 95.88 84 HIS A N 1
ATOM 668 C CA . HIS A 1 84 ? 7.915 -7.039 -26.742 1.00 95.88 84 HIS A CA 1
ATOM 669 C C . HIS A 1 84 ? 9.084 -6.262 -27.364 1.00 95.88 84 HIS A C 1
ATOM 671 O O . HIS A 1 84 ? 8.866 -5.230 -27.995 1.00 95.88 84 HIS A O 1
ATOM 677 N N . VAL A 1 85 ? 10.312 -6.758 -27.203 1.00 95.00 85 VAL A N 1
ATOM 678 C CA . VAL A 1 85 ? 11.532 -6.188 -27.777 1.00 95.00 85 VAL A CA 1
ATOM 679 C C . VAL A 1 85 ? 11.735 -6.756 -29.194 1.00 95.00 85 VAL A C 1
ATOM 681 O O . VAL A 1 85 ? 11.378 -7.918 -29.438 1.00 95.00 85 VAL A O 1
ATOM 684 N N . PRO A 1 86 ? 12.294 -5.981 -30.149 1.00 95.62 86 PRO A N 1
ATOM 685 C CA . PRO A 1 86 ? 12.645 -6.492 -31.472 1.00 95.62 86 PRO A CA 1
ATOM 686 C C . PRO A 1 86 ? 13.460 -7.786 -31.391 1.00 95.62 86 PRO A C 1
ATOM 688 O O . PRO A 1 86 ? 14.364 -7.895 -30.567 1.00 95.62 86 PRO A O 1
ATOM 691 N N . GLU A 1 87 ? 13.172 -8.753 -32.267 1.00 93.81 87 GLU A N 1
ATOM 692 C CA . GLU A 1 87 ? 13.726 -10.122 -32.221 1.00 93.81 87 GLU A CA 1
ATOM 693 C C . GLU A 1 87 ? 15.262 -10.168 -32.107 1.00 93.81 87 GLU A C 1
ATOM 695 O O . GLU A 1 87 ? 15.819 -11.009 -31.407 1.00 93.81 87 GLU A O 1
ATOM 700 N N . GLN A 1 88 ? 15.944 -9.198 -32.720 1.00 95.81 88 GLN A N 1
ATOM 701 C CA . GLN A 1 88 ? 17.404 -9.058 -32.699 1.00 95.81 88 GLN A CA 1
ATOM 702 C C . GLN A 1 88 ? 17.970 -8.707 -31.312 1.00 95.81 88 GLN A C 1
ATOM 704 O O . GLN A 1 88 ? 19.096 -9.084 -30.996 1.00 95.81 88 GLN A O 1
ATOM 709 N N . GLU A 1 89 ? 17.202 -8.003 -30.482 1.00 94.44 89 GLU A N 1
ATOM 710 C CA . GLU A 1 89 ? 17.616 -7.509 -29.162 1.00 94.44 89 GLU A CA 1
ATOM 711 C C . GLU A 1 89 ? 17.068 -8.364 -28.008 1.00 94.44 89 GLU A C 1
ATOM 713 O O . GLU A 1 89 ? 17.532 -8.247 -26.874 1.00 94.44 89 GLU A O 1
ATOM 718 N N . GLN A 1 90 ? 16.137 -9.284 -28.281 1.00 94.31 90 GLN A N 1
ATOM 719 C CA . GLN A 1 90 ? 15.599 -10.216 -27.283 1.00 94.31 90 GLN A CA 1
ATOM 720 C C . GLN A 1 90 ? 16.664 -10.981 -26.482 1.00 94.31 90 GLN A C 1
ATOM 722 O O . GLN A 1 90 ? 16.541 -11.011 -25.254 1.00 94.31 90 GLN A O 1
ATOM 727 N N . PRO A 1 91 ? 17.709 -11.590 -27.088 1.00 95.69 91 PRO A N 1
ATOM 728 C CA . PRO A 1 91 ? 18.717 -12.310 -26.309 1.00 95.69 91 PRO A CA 1
ATOM 729 C C . PRO A 1 91 ? 19.497 -11.381 -25.372 1.00 95.69 91 PRO A C 1
ATOM 731 O O . PRO A 1 91 ? 19.806 -11.767 -24.245 1.00 95.69 91 PRO A O 1
ATOM 734 N N . HIS A 1 92 ? 19.762 -10.144 -25.802 1.00 94.75 92 HIS A N 1
ATOM 735 C CA . HIS A 1 92 ? 20.435 -9.140 -24.984 1.00 94.75 92 HIS A CA 1
ATOM 736 C C . HIS A 1 92 ? 19.547 -8.692 -23.814 1.00 94.75 92 HIS A C 1
ATOM 738 O O . HIS A 1 92 ? 19.979 -8.758 -22.666 1.00 94.75 92 HIS A O 1
ATOM 744 N N . SER A 1 93 ? 18.275 -8.378 -24.083 1.00 94.69 93 SER A N 1
ATOM 745 C CA . SER A 1 93 ? 17.279 -8.020 -23.064 1.00 94.69 93 SER A CA 1
ATOM 746 C C . SER A 1 93 ? 17.099 -9.115 -22.003 1.00 94.69 93 SER A C 1
ATOM 748 O O . SER A 1 93 ? 17.040 -8.825 -20.807 1.00 94.69 93 SER A O 1
ATOM 750 N N . ILE A 1 94 ? 17.063 -10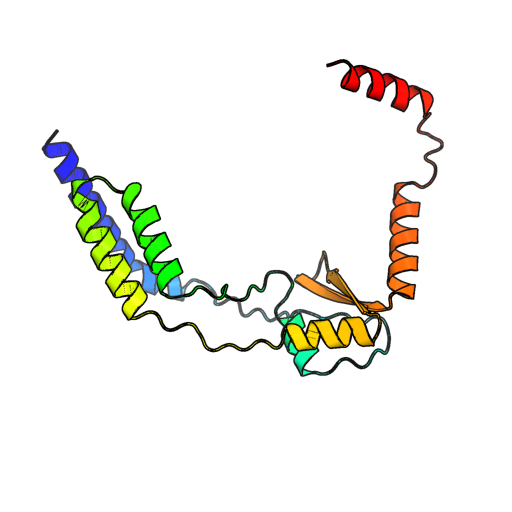.389 -22.415 1.00 96.81 94 ILE A N 1
ATOM 751 C CA . ILE A 1 94 ? 17.000 -11.520 -21.478 1.00 96.81 94 ILE A CA 1
ATOM 752 C C . ILE A 1 94 ? 18.269 -11.580 -20.625 1.00 96.81 94 ILE A C 1
ATOM 754 O O . ILE A 1 94 ? 18.162 -11.747 -19.411 1.00 96.81 94 ILE A O 1
ATOM 758 N N . SER A 1 95 ? 19.450 -11.445 -21.235 1.00 96.62 95 SER A N 1
ATOM 759 C CA . SER A 1 95 ? 20.731 -11.491 -20.520 1.00 96.62 95 SER A CA 1
ATOM 760 C C . SER A 1 95 ? 20.819 -10.403 -19.450 1.00 96.62 95 SER A C 1
ATOM 762 O O . SER A 1 95 ? 21.115 -10.705 -18.296 1.00 96.62 95 SER A O 1
ATOM 764 N N . GLU A 1 96 ? 20.493 -9.157 -19.797 1.00 95.00 96 GLU A N 1
ATOM 765 C CA . GLU A 1 96 ? 20.498 -8.042 -18.844 1.00 95.00 96 GLU A CA 1
ATOM 766 C C . GLU A 1 96 ? 19.470 -8.232 -17.725 1.00 95.00 96 GLU A C 1
ATOM 768 O O . GLU A 1 96 ? 19.749 -7.958 -16.554 1.00 95.00 96 GLU A O 1
ATOM 773 N N . GLY A 1 97 ? 18.283 -8.745 -18.061 1.00 94.69 97 GLY A N 1
ATOM 774 C CA . GLY A 1 97 ? 17.254 -9.056 -17.076 1.00 94.69 97 GLY A CA 1
ATOM 775 C C . GLY A 1 97 ? 17.697 -10.143 -16.094 1.00 94.69 97 GLY A C 1
ATOM 776 O O . GLY A 1 97 ? 17.511 -9.989 -14.887 1.00 94.69 97 GLY A O 1
ATOM 777 N N . VAL A 1 98 ? 18.335 -11.214 -16.576 1.00 96.19 98 VAL A N 1
ATOM 778 C CA . VAL A 1 98 ? 18.892 -12.281 -15.724 1.00 96.19 98 VAL A CA 1
ATOM 779 C C . VAL A 1 98 ? 19.988 -11.731 -14.812 1.00 96.19 98 VAL A C 1
ATOM 781 O O . VAL A 1 98 ? 19.958 -11.982 -13.604 1.00 96.19 98 VAL A O 1
ATOM 784 N N . ASP A 1 99 ? 20.909 -10.934 -15.353 1.00 95.75 99 ASP A N 1
ATOM 785 C CA . ASP A 1 99 ? 21.976 -10.307 -14.572 1.00 95.75 99 ASP A CA 1
ATOM 786 C C . ASP A 1 99 ? 21.410 -9.381 -13.490 1.00 95.75 99 ASP A C 1
ATOM 788 O O . ASP A 1 99 ? 21.851 -9.427 -12.337 1.00 95.75 99 ASP A O 1
ATOM 792 N N . THR A 1 100 ? 20.379 -8.603 -13.818 1.00 93.38 100 THR A N 1
ATOM 793 C CA . THR A 1 100 ? 19.681 -7.728 -12.868 1.00 93.38 100 THR A CA 1
ATOM 794 C C . THR A 1 100 ? 19.034 -8.535 -11.744 1.00 93.38 100 THR A C 1
ATOM 796 O O . THR A 1 100 ? 19.239 -8.224 -10.569 1.00 93.38 100 THR A O 1
ATOM 799 N N . VAL A 1 101 ? 18.318 -9.616 -12.073 1.00 93.25 101 VAL A N 1
ATOM 800 C CA . VAL A 1 101 ? 17.690 -10.502 -11.077 1.00 93.25 101 VAL A CA 1
ATOM 801 C C . VAL A 1 101 ? 18.737 -11.182 -10.192 1.00 93.25 101 VAL A C 1
ATOM 803 O O . VAL A 1 101 ? 18.526 -11.310 -8.988 1.00 93.25 101 VAL A O 1
ATOM 806 N N . SER A 1 102 ? 19.894 -11.563 -10.741 1.00 92.06 102 SER A N 1
ATOM 807 C CA . SER A 1 102 ? 20.972 -12.203 -9.971 1.00 92.06 102 SER A CA 1
ATOM 808 C C . SER A 1 102 ? 21.570 -11.282 -8.895 1.00 92.06 102 SER A C 1
ATOM 810 O O . SER A 1 102 ? 21.938 -11.732 -7.802 1.00 92.06 102 SER A O 1
ATOM 812 N N . ARG A 1 103 ? 21.627 -9.976 -9.186 1.00 91.00 103 ARG A N 1
ATOM 813 C CA . ARG A 1 103 ? 22.165 -8.932 -8.299 1.00 91.00 103 ARG A CA 1
ATOM 814 C C . ARG A 1 103 ? 21.101 -8.304 -7.410 1.00 91.00 103 ARG A C 1
ATOM 816 O O . ARG A 1 103 ? 21.446 -7.643 -6.431 1.00 91.00 103 ARG A O 1
ATOM 823 N N . TYR A 1 104 ? 19.827 -8.511 -7.727 1.00 88.12 104 TYR A N 1
ATOM 824 C CA . TYR A 1 104 ? 18.720 -7.978 -6.957 1.00 88.12 104 TYR A CA 1
ATOM 825 C C . TYR A 1 104 ? 18.747 -8.522 -5.521 1.00 88.12 104 TYR A C 1
ATOM 827 O O . TYR A 1 104 ? 18.887 -9.722 -5.249 1.00 88.12 104 TYR A O 1
ATOM 835 N N . ARG A 1 105 ? 18.654 -7.592 -4.572 1.00 83.88 105 ARG A N 1
ATOM 836 C CA . ARG A 1 105 ? 18.580 -7.860 -3.139 1.00 83.88 105 ARG A CA 1
ATOM 837 C C . ARG A 1 105 ? 17.363 -7.102 -2.616 1.00 83.88 105 ARG A C 1
ATOM 839 O O . ARG A 1 105 ? 17.450 -5.879 -2.499 1.00 83.88 105 ARG A O 1
ATOM 846 N N . PRO A 1 106 ? 16.239 -7.786 -2.333 1.00 77.31 106 PRO A N 1
ATOM 847 C CA . PRO A 1 106 ? 15.049 -7.112 -1.835 1.00 77.31 106 PRO A CA 1
ATOM 848 C C . PRO A 1 106 ? 15.376 -6.413 -0.517 1.00 77.31 106 PRO A C 1
ATOM 850 O O . PRO A 1 106 ? 16.056 -6.976 0.350 1.00 77.31 106 PRO A O 1
ATOM 853 N N . ALA A 1 107 ? 14.898 -5.180 -0.358 1.00 72.19 107 ALA A N 1
ATOM 854 C CA . ALA A 1 107 ? 15.106 -4.438 0.875 1.00 72.19 107 ALA A CA 1
ATOM 855 C C . ALA A 1 107 ? 14.426 -5.182 2.037 1.00 72.19 107 ALA A C 1
ATOM 857 O O . ALA A 1 107 ? 13.230 -5.465 2.006 1.00 72.19 107 ALA A O 1
ATOM 858 N N . GLY A 1 108 ? 15.180 -5.487 3.096 1.00 64.81 108 GLY A N 1
ATOM 859 C CA . GLY A 1 108 ? 14.713 -6.270 4.250 1.00 64.81 108 GLY A CA 1
ATOM 860 C C . GLY A 1 108 ? 13.715 -5.556 5.173 1.00 64.81 108 GLY A C 1
ATOM 861 O O . GLY A 1 108 ? 13.619 -5.904 6.350 1.00 64.81 108 GLY A O 1
ATOM 862 N N . SER A 1 109 ? 12.997 -4.545 4.681 1.00 64.44 109 SER A N 1
ATOM 863 C CA . SER A 1 109 ? 12.039 -3.755 5.453 1.00 64.44 109 SER A CA 1
ATOM 864 C C . SER A 1 109 ? 10.840 -4.617 5.868 1.00 64.44 109 SER A C 1
ATOM 866 O O . SER A 1 109 ? 9.870 -4.793 5.131 1.00 64.44 109 SER A O 1
ATOM 868 N N . LYS A 1 110 ? 10.909 -5.198 7.071 1.00 73.31 110 LYS A N 1
ATOM 869 C CA . LYS A 1 110 ? 9.801 -5.940 7.684 1.00 73.31 110 LYS A CA 1
ATOM 870 C C . LYS A 1 110 ? 8.857 -4.962 8.366 1.00 73.31 110 LYS A C 1
ATOM 872 O O . LYS A 1 110 ? 8.925 -4.747 9.574 1.00 73.31 110 LYS A O 1
ATOM 877 N N . ILE A 1 111 ? 7.971 -4.364 7.585 1.00 82.06 111 ILE A N 1
ATOM 878 C CA . ILE A 1 111 ? 6.893 -3.544 8.134 1.00 82.06 111 ILE A CA 1
ATOM 879 C C . ILE A 1 111 ? 5.861 -4.482 8.775 1.00 82.06 111 ILE A C 1
ATOM 881 O O . ILE A 1 111 ? 5.435 -5.445 8.129 1.00 82.06 111 ILE A O 1
ATOM 885 N N . PRO A 1 112 ? 5.459 -4.256 10.039 1.00 85.94 112 PRO A N 1
ATOM 886 C CA . PRO A 1 112 ? 4.640 -5.196 10.798 1.00 85.94 112 PRO A CA 1
ATOM 887 C C . PRO A 1 112 ? 3.148 -5.110 10.425 1.00 85.94 112 PRO A C 1
ATOM 889 O O . PRO A 1 112 ? 2.291 -5.056 11.301 1.00 85.94 112 PRO A O 1
ATOM 892 N N . LEU A 1 113 ? 2.808 -5.139 9.129 1.00 86.31 113 LEU A N 1
ATOM 893 C CA . LEU A 1 113 ? 1.428 -4.995 8.635 1.00 86.31 113 LEU A CA 1
ATOM 894 C C . LEU A 1 113 ? 0.461 -6.014 9.252 1.00 86.31 113 LEU A C 1
ATOM 896 O O . LEU A 1 113 ? -0.650 -5.659 9.622 1.00 86.31 113 LEU A O 1
ATOM 900 N N . ARG A 1 114 ? 0.903 -7.263 9.447 1.00 87.69 114 ARG A N 1
ATOM 901 C CA . ARG A 1 114 ? 0.088 -8.295 10.115 1.00 87.69 114 ARG A CA 1
ATOM 902 C C . ARG A 1 114 ? -0.236 -7.949 11.567 1.00 87.69 114 ARG A C 1
ATOM 904 O O . ARG A 1 114 ? -1.315 -8.274 12.043 1.00 87.69 114 ARG A O 1
ATOM 911 N N . ARG A 1 115 ? 0.693 -7.299 12.273 1.00 89.06 115 ARG A N 1
ATOM 912 C CA . ARG A 1 115 ? 0.477 -6.851 13.654 1.00 89.06 115 ARG A CA 1
ATOM 913 C C . ARG A 1 115 ? -0.505 -5.686 13.694 1.00 89.06 115 ARG A C 1
ATOM 915 O O . ARG A 1 115 ? -1.368 -5.667 14.563 1.00 89.06 115 ARG A O 1
ATOM 922 N N . VAL A 1 116 ? -0.384 -4.755 12.742 1.00 90.12 116 VAL A N 1
ATOM 923 C CA . VAL A 1 116 ? -1.349 -3.662 12.560 1.00 90.12 116 VAL A CA 1
ATOM 924 C C . VAL A 1 116 ? -2.747 -4.245 12.357 1.00 90.12 116 VAL A C 1
ATOM 926 O O . VAL A 1 116 ? -3.656 -3.918 13.108 1.00 90.12 116 VAL A O 1
ATOM 929 N N . GLU A 1 117 ? -2.904 -5.172 11.411 1.00 90.94 117 GLU A N 1
ATOM 930 C CA . GLU A 1 117 ? -4.183 -5.831 11.132 1.00 90.94 117 GLU A CA 1
ATOM 931 C C . GLU A 1 117 ? -4.746 -6.572 12.354 1.00 90.94 117 GLU A C 1
ATOM 933 O O . GLU A 1 117 ? -5.926 -6.423 12.668 1.00 90.94 117 GLU A O 1
ATOM 938 N N . ALA A 1 118 ? -3.914 -7.347 13.056 1.00 91.69 118 ALA A N 1
ATOM 939 C CA . ALA A 1 118 ? -4.334 -8.096 14.237 1.00 91.69 118 ALA A CA 1
ATOM 940 C C . ALA A 1 118 ? -4.862 -7.170 15.339 1.00 91.69 118 ALA A C 1
ATOM 942 O O . ALA A 1 118 ? -5.949 -7.413 15.857 1.00 91.69 118 ALA A O 1
ATOM 943 N N . LEU A 1 119 ? -4.146 -6.081 15.638 1.00 90.00 119 LEU A N 1
ATOM 944 C CA . LEU A 1 119 ? -4.566 -5.132 16.667 1.00 90.00 119 LEU A CA 1
ATOM 945 C C . LEU A 1 119 ? -5.864 -4.415 16.289 1.00 90.00 119 LEU A C 1
ATOM 947 O O . LEU A 1 119 ? -6.740 -4.249 17.137 1.00 90.00 119 LEU A O 1
ATOM 951 N N . LEU A 1 120 ? -6.001 -4.010 15.022 1.00 90.62 120 LEU A N 1
ATOM 952 C CA . LEU A 1 120 ? -7.224 -3.372 14.538 1.00 90.62 120 LEU A CA 1
ATOM 953 C C . LEU A 1 120 ? -8.431 -4.304 14.682 1.00 90.62 120 LEU A C 1
ATOM 955 O O . LEU A 1 120 ? -9.486 -3.866 15.130 1.00 90.62 120 LEU A O 1
ATOM 959 N N . LYS A 1 121 ? -8.271 -5.595 14.369 1.00 91.38 121 LYS A N 1
ATOM 960 C CA . LYS A 1 121 ? -9.331 -6.598 14.553 1.00 91.38 121 LYS A CA 1
ATOM 961 C C . LYS A 1 121 ? -9.647 -6.841 16.026 1.00 91.38 121 LYS A C 1
ATOM 963 O O . LYS A 1 121 ? -10.816 -6.834 16.393 1.00 91.38 121 LYS A O 1
ATOM 968 N N . GLU A 1 122 ? -8.623 -7.021 16.855 1.00 91.69 122 GLU A N 1
ATOM 969 C CA . GLU A 1 122 ? -8.763 -7.274 18.294 1.00 91.69 122 GLU A CA 1
ATOM 970 C C . GLU A 1 122 ? -9.542 -6.156 18.997 1.00 91.69 122 GLU A C 1
ATOM 972 O O . GLU A 1 122 ? -10.437 -6.426 19.792 1.00 91.69 122 GLU A O 1
ATOM 977 N N . HIS A 1 123 ? -9.265 -4.901 18.643 1.00 88.50 123 HIS A N 1
ATOM 978 C CA . HIS A 1 123 ? -9.885 -3.731 19.265 1.00 88.50 123 HIS A CA 1
ATOM 979 C C . HIS A 1 123 ? -11.112 -3.214 18.495 1.00 88.50 123 HIS A C 1
ATOM 981 O O . HIS A 1 123 ? -11.632 -2.147 18.818 1.00 88.50 123 HIS A O 1
ATOM 987 N N . SER A 1 124 ? -11.585 -3.944 17.473 1.00 90.94 124 SER A N 1
ATOM 988 C CA . SER A 1 124 ? -12.706 -3.533 16.609 1.00 90.94 124 SER A CA 1
ATOM 989 C C . SER A 1 124 ? -12.550 -2.107 16.055 1.00 90.94 124 SER A C 1
ATOM 991 O O . SER A 1 124 ? -13.485 -1.300 16.058 1.00 90.94 124 SER A O 1
ATOM 993 N N . LEU A 1 125 ? -11.338 -1.792 15.597 1.00 91.12 125 LEU A N 1
ATOM 994 C CA . LEU A 1 125 ? -10.955 -0.497 15.050 1.00 91.12 125 LEU A CA 1
ATOM 995 C C . LEU A 1 125 ? -11.023 -0.509 13.525 1.00 91.12 125 LEU A C 1
ATOM 997 O O . LEU A 1 125 ? -10.609 -1.454 12.856 1.00 91.12 125 LEU A O 1
ATOM 1001 N N . THR A 1 126 ? -11.496 0.599 12.976 1.00 90.62 126 THR A N 1
ATOM 1002 C CA . THR A 1 126 ? -11.595 0.865 11.545 1.00 90.62 126 THR A CA 1
ATOM 1003 C C . THR A 1 126 ? -10.611 1.964 11.176 1.00 90.62 126 THR A C 1
ATO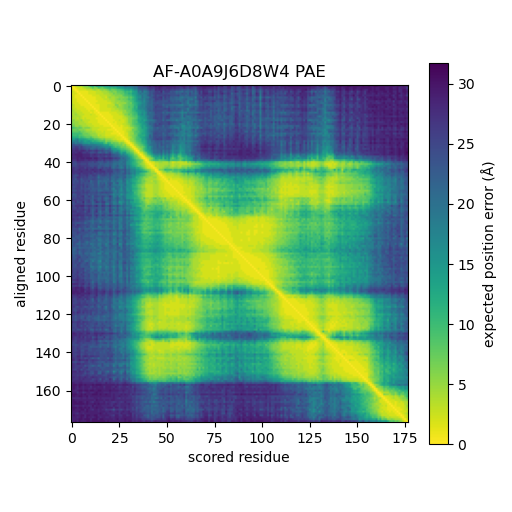M 1005 O O . THR A 1 126 ? -10.576 3.014 11.818 1.00 90.62 126 THR A O 1
ATOM 1008 N N . VAL A 1 127 ? -9.815 1.727 10.134 1.00 89.94 127 VAL A N 1
ATOM 1009 C CA . VAL A 1 127 ? -8.859 2.702 9.598 1.00 89.94 127 VAL A CA 1
ATOM 1010 C C . VAL A 1 127 ? -9.415 3.289 8.310 1.00 89.94 127 VAL A C 1
ATOM 1012 O O . VAL A 1 127 ? -9.757 2.551 7.389 1.00 89.94 127 VAL A O 1
ATOM 1015 N N . LEU A 1 128 ? -9.481 4.614 8.240 1.00 89.44 128 LEU A N 1
ATOM 1016 C CA . LEU A 1 128 ? -9.955 5.362 7.079 1.00 89.44 128 LEU A CA 1
ATOM 1017 C C . LEU A 1 128 ? -8.862 6.299 6.564 1.00 89.44 128 LEU A C 1
ATOM 1019 O O . LEU A 1 128 ? -8.157 6.897 7.379 1.00 89.44 128 LEU A O 1
ATOM 1023 N N . PRO A 1 129 ? -8.712 6.475 5.243 1.00 86.81 129 PRO A N 1
ATOM 1024 C CA . PRO A 1 129 ? -7.869 7.537 4.712 1.00 86.81 129 PRO A CA 1
ATOM 1025 C C . PRO A 1 129 ? -8.452 8.902 5.103 1.00 86.81 129 PRO A C 1
ATOM 1027 O O . PRO A 1 129 ? -9.658 9.124 5.022 1.00 86.81 129 PRO A O 1
ATOM 1030 N N . ALA A 1 130 ? -7.598 9.818 5.555 1.00 81.44 130 ALA A N 1
ATOM 1031 C CA . ALA A 1 130 ? -7.989 11.195 5.824 1.00 81.44 130 ALA A CA 1
ATOM 1032 C C . ALA A 1 130 ? -7.881 12.010 4.526 1.00 81.44 130 ALA A C 1
ATOM 1034 O O . ALA A 1 130 ? -6.772 12.314 4.082 1.00 81.44 130 ALA A O 1
ATOM 1035 N N . ASP A 1 131 ? -9.022 12.381 3.938 1.00 66.00 131 ASP A N 1
ATOM 1036 C CA . ASP A 1 131 ? -9.107 13.026 2.614 1.00 66.00 131 ASP A CA 1
ATOM 1037 C C . ASP A 1 131 ? -8.243 14.288 2.460 1.00 66.00 131 ASP A C 1
ATOM 1039 O O . ASP A 1 131 ? -7.760 14.582 1.369 1.00 66.00 131 ASP A O 1
ATOM 1043 N N . LYS A 1 132 ? -8.041 15.048 3.544 1.00 66.06 132 LYS A N 1
ATOM 1044 C CA . LYS A 1 132 ? -7.337 16.341 3.513 1.00 66.06 132 LYS A CA 1
ATOM 1045 C C . LYS A 1 132 ? -5.899 16.304 4.034 1.00 66.06 132 LYS A C 1
ATOM 1047 O O . LYS A 1 132 ? -5.184 17.281 3.846 1.00 66.06 132 LYS A O 1
ATOM 1052 N N . GLU A 1 133 ? -5.470 15.216 4.673 1.00 63.44 133 GLU A N 1
ATOM 1053 C CA . GLU A 1 133 ? -4.228 15.208 5.470 1.00 63.44 133 GLU A CA 1
ATOM 1054 C C . GLU A 1 133 ? -3.208 14.138 5.064 1.00 63.44 133 GLU A C 1
ATOM 1056 O O . GLU A 1 133 ? -2.221 13.930 5.764 1.00 63.44 133 GLU A O 1
ATOM 1061 N N . GLU A 1 134 ? -3.434 13.437 3.946 1.00 68.88 134 GLU A N 1
ATOM 1062 C CA . GLU A 1 134 ? -2.561 12.344 3.476 1.00 68.88 134 GLU A CA 1
ATOM 1063 C C . GLU A 1 134 ? -2.228 11.310 4.579 1.00 68.88 134 GLU A C 1
ATOM 1065 O O . GLU A 1 134 ? -1.175 10.670 4.571 1.00 68.88 134 GLU A O 1
ATOM 1070 N N . GLY A 1 135 ? -3.136 11.147 5.544 1.00 83.81 135 GLY A N 1
ATOM 1071 C CA . GLY A 1 135 ? -2.960 10.335 6.743 1.00 83.81 135 GLY A CA 1
ATOM 1072 C C . GLY A 1 135 ? -4.074 9.312 6.919 1.00 83.81 135 GLY A C 1
ATOM 1073 O O . GLY A 1 135 ? -4.869 9.059 6.011 1.00 83.81 135 GLY A O 1
ATOM 1074 N N . PHE A 1 136 ? -4.138 8.733 8.113 1.00 88.81 136 PHE A N 1
ATOM 1075 C CA . PHE A 1 136 ? -5.186 7.792 8.492 1.00 88.81 136 PHE A CA 1
ATOM 1076 C C . PHE A 1 136 ? -5.957 8.305 9.702 1.00 88.81 136 PHE A C 1
ATOM 1078 O O . PHE A 1 136 ? -5.377 8.889 10.610 1.00 88.81 136 PHE A O 1
ATOM 1085 N N . THR A 1 137 ? -7.256 8.037 9.737 1.00 89.38 137 THR A N 1
ATOM 1086 C CA . THR A 1 137 ? -8.100 8.196 10.921 1.00 89.38 137 THR A CA 1
ATOM 1087 C C . THR A 1 137 ? -8.469 6.819 11.452 1.00 89.38 137 THR A C 1
ATOM 1089 O O . THR A 1 137 ? -8.922 5.968 10.687 1.00 89.38 137 THR A O 1
ATOM 1092 N N . ILE A 1 138 ? -8.289 6.599 12.751 1.00 90.25 138 ILE A N 1
ATOM 1093 C CA . ILE A 1 138 ? -8.675 5.366 13.444 1.00 90.25 138 ILE A CA 1
ATOM 1094 C C . ILE A 1 138 ? -9.955 5.638 14.231 1.00 90.25 138 ILE A C 1
ATOM 1096 O O . ILE A 1 138 ? -9.999 6.582 15.013 1.00 90.25 138 ILE A O 1
ATOM 1100 N N . LEU A 1 139 ? -10.989 4.823 14.036 1.00 90.56 139 LEU A N 1
ATOM 1101 C CA . LEU A 1 139 ? -12.275 4.924 14.735 1.00 90.56 139 LEU A CA 1
ATOM 1102 C C . LEU A 1 139 ? -12.659 3.564 15.316 1.00 90.56 139 LEU A C 1
ATOM 1104 O O . LEU A 1 139 ? -12.397 2.544 14.683 1.00 90.56 139 LEU A O 1
ATOM 1108 N N . THR A 1 140 ? -13.353 3.516 16.451 1.00 91.31 140 THR A N 1
ATOM 1109 C CA . THR A 1 140 ? -14.103 2.307 16.824 1.00 91.31 140 THR A CA 1
ATOM 1110 C C . THR A 1 140 ? -15.201 1.994 15.807 1.00 91.31 140 THR A C 1
ATOM 1112 O O . THR A 1 140 ? -15.720 2.881 15.123 1.00 91.31 140 THR A O 1
ATOM 1115 N N . LEU A 1 141 ? -15.608 0.725 15.734 1.00 89.38 141 LEU A N 1
ATOM 1116 C CA . LEU A 1 141 ? -16.715 0.283 14.881 1.00 89.38 141 LEU A CA 1
ATOM 1117 C C . LEU A 1 141 ? -18.017 1.068 15.135 1.00 89.38 141 LEU A C 1
ATOM 1119 O O . LEU A 1 141 ? -18.732 1.394 14.188 1.00 89.38 141 LEU A O 1
ATOM 1123 N N . GLY A 1 142 ? -18.310 1.412 16.394 1.00 88.12 142 GLY A N 1
ATOM 1124 C CA . GLY A 1 142 ? -19.500 2.185 16.760 1.00 88.12 142 GLY A CA 1
ATOM 1125 C C . GLY A 1 142 ? -19.470 3.613 16.210 1.00 88.12 142 GLY A C 1
ATOM 1126 O O . GLY A 1 142 ? -20.428 4.051 15.570 1.00 88.12 142 GLY A O 1
ATOM 1127 N N . LEU A 1 143 ? -18.352 4.323 16.397 1.00 88.06 143 LEU A N 1
ATOM 1128 C CA . LEU A 1 143 ? -18.177 5.683 15.881 1.00 88.06 143 LEU A CA 1
ATOM 1129 C C . LEU A 1 143 ? -18.076 5.710 14.353 1.00 88.06 143 LEU A C 1
ATOM 1131 O O . LEU A 1 143 ? -18.576 6.630 13.705 1.00 88.06 143 LEU A O 1
ATOM 1135 N N . PHE A 1 144 ? -17.452 4.691 13.764 1.00 90.94 144 PHE A N 1
ATOM 1136 C CA . PHE A 1 144 ? -17.467 4.494 12.323 1.00 90.94 144 PHE A CA 1
ATOM 1137 C C . PHE A 1 144 ? -18.902 4.351 11.811 1.00 90.94 144 PHE A C 1
ATOM 1139 O O . PHE A 1 144 ? -19.294 5.085 10.908 1.00 90.94 144 PHE A O 1
ATOM 1146 N N . GLY A 1 145 ? -19.702 3.471 12.420 1.00 90.44 145 GLY A N 1
ATOM 1147 C CA . GLY A 1 145 ? -21.092 3.241 12.034 1.00 90.44 145 GLY A CA 1
ATOM 1148 C C . GLY A 1 145 ? -21.954 4.498 12.134 1.00 90.44 145 GLY A C 1
ATOM 1149 O O . GLY A 1 145 ? -22.695 4.804 11.202 1.00 90.44 145 GLY A O 1
ATOM 1150 N N . SER A 1 146 ? -21.821 5.274 13.213 1.00 92.06 146 SER A N 1
ATOM 1151 C CA . SER A 1 146 ? -22.586 6.516 13.386 1.00 92.06 146 SER A CA 1
ATOM 1152 C C . SER A 1 146 ? -22.188 7.596 12.377 1.00 92.06 146 SER A C 1
ATOM 1154 O O . SER A 1 146 ? -23.062 8.230 11.778 1.00 92.06 146 SER A O 1
ATOM 1156 N N . LYS A 1 147 ? -20.885 7.776 12.118 1.00 89.56 147 LYS A N 1
ATOM 1157 C CA . LYS A 1 147 ? -20.391 8.718 11.101 1.00 89.56 147 LYS A CA 1
ATOM 1158 C C . LYS A 1 147 ? -20.775 8.282 9.693 1.00 89.56 147 LYS A C 1
ATOM 1160 O O . LYS A 1 147 ? -21.212 9.120 8.910 1.00 89.56 147 LYS A O 1
ATOM 1165 N N . ALA A 1 148 ? -20.659 6.993 9.384 1.00 89.00 148 ALA A N 1
ATOM 1166 C CA . ALA A 1 148 ? -21.057 6.432 8.099 1.00 89.00 148 ALA A CA 1
ATOM 1167 C C . ALA A 1 148 ? -22.560 6.610 7.872 1.00 89.00 148 ALA A C 1
ATOM 1169 O O . ALA A 1 148 ? -22.960 7.109 6.824 1.00 89.00 148 ALA A O 1
ATOM 1170 N N . HIS A 1 149 ? -23.389 6.297 8.871 1.00 90.00 149 HIS A N 1
ATOM 1171 C CA . HIS A 1 149 ? -24.826 6.536 8.801 1.00 90.00 149 HIS A CA 1
ATOM 1172 C C . HIS A 1 149 ? -25.138 8.021 8.602 1.00 90.00 149 HIS A C 1
ATOM 1174 O O . HIS A 1 149 ? -25.916 8.356 7.723 1.00 90.00 149 HIS A O 1
ATOM 1180 N N . THR A 1 150 ? -24.488 8.919 9.346 1.00 89.94 150 THR A N 1
ATOM 1181 C CA . THR A 1 150 ? -24.674 10.372 9.191 1.00 89.94 150 THR A CA 1
ATOM 1182 C C . THR A 1 150 ? -24.275 10.854 7.794 1.00 89.94 150 THR A C 1
ATOM 1184 O O . THR A 1 150 ? -24.983 11.664 7.206 1.00 89.94 150 THR A O 1
ATOM 1187 N N . ALA A 1 151 ? -23.168 10.352 7.240 1.00 87.38 151 ALA A N 1
ATOM 1188 C CA . ALA A 1 151 ? -22.707 10.707 5.900 1.00 87.38 151 ALA A CA 1
ATOM 1189 C C . ALA A 1 151 ? 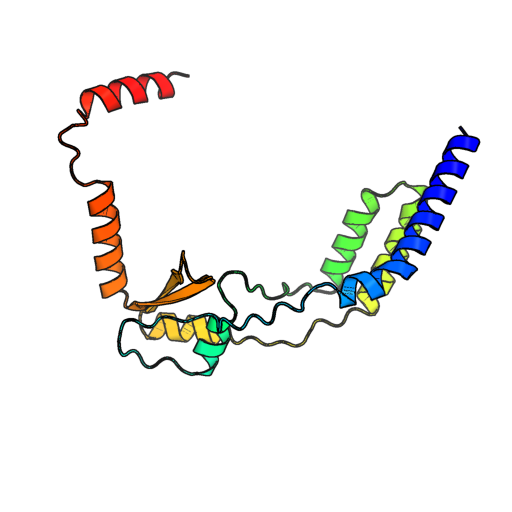-23.642 10.176 4.802 1.00 87.38 151 ALA A C 1
ATOM 1191 O O . ALA A 1 151 ? -23.937 10.884 3.846 1.00 87.38 151 ALA A O 1
ATOM 1192 N N . VAL A 1 152 ? -24.145 8.947 4.943 1.00 86.50 152 VAL A N 1
ATOM 1193 C CA . VAL A 1 152 ? -25.154 8.386 4.033 1.00 86.50 152 VAL A CA 1
ATOM 1194 C C . VAL A 1 152 ? -26.439 9.199 4.146 1.00 86.50 152 VAL A C 1
ATOM 1196 O O . VAL A 1 152 ? -26.935 9.717 3.150 1.00 86.50 152 VAL A O 1
ATOM 1199 N N . SER A 1 153 ? -26.944 9.386 5.361 1.00 87.31 153 SER A N 1
ATOM 1200 C CA . SER A 1 153 ? -28.158 10.150 5.612 1.00 87.31 153 SER A CA 1
ATOM 1201 C C . SER A 1 153 ? -28.041 11.586 5.120 1.00 87.31 153 SER A C 1
ATOM 1203 O O . SER A 1 153 ? -29.016 12.070 4.588 1.00 87.31 153 SER A O 1
ATOM 1205 N N . SER A 1 154 ? -26.890 12.262 5.192 1.00 84.88 154 SER A N 1
ATOM 1206 C CA . SER A 1 154 ? -26.758 13.631 4.666 1.00 84.88 154 SER A CA 1
ATOM 1207 C C . SER A 1 154 ? -26.828 13.703 3.137 1.00 84.88 154 SER A C 1
ATOM 1209 O O . SER A 1 154 ? -27.383 14.658 2.595 1.00 84.88 154 SER A O 1
ATOM 1211 N N . VAL A 1 155 ? -26.308 12.689 2.440 1.00 78.81 155 VAL A N 1
ATOM 1212 C CA . VAL A 1 155 ? -26.366 12.579 0.974 1.00 78.81 155 VAL A CA 1
ATOM 1213 C C . VAL A 1 155 ? -27.768 12.192 0.504 1.00 78.81 155 VAL A C 1
ATOM 1215 O O . VAL A 1 155 ? -28.241 12.706 -0.511 1.00 78.81 155 VAL A O 1
ATOM 1218 N N . PHE A 1 156 ? -28.431 11.302 1.244 1.00 74.44 156 PHE A N 1
ATOM 1219 C CA . PHE A 1 156 ? -29.754 10.766 0.920 1.00 74.44 156 PHE A CA 1
ATOM 1220 C C . PHE A 1 156 ? -30.894 11.407 1.711 1.00 74.44 156 PHE A C 1
ATOM 1222 O O . PHE A 1 156 ? -32.029 10.943 1.595 1.00 74.44 156 PHE A O 1
ATOM 1229 N N . SER A 1 157 ? -30.616 12.463 2.483 1.00 66.25 157 SER A N 1
ATOM 1230 C CA . SER A 1 157 ? -31.626 13.303 3.123 1.00 66.25 157 SER A CA 1
ATOM 1231 C C . SER A 1 157 ? -32.667 13.606 2.070 1.00 66.25 157 SER A C 1
ATOM 1233 O O . SER A 1 157 ? -32.307 14.090 0.994 1.00 66.25 157 SER A O 1
ATOM 1235 N N . SER A 1 158 ? -33.918 13.254 2.364 1.00 58.81 158 SER A N 1
ATOM 1236 C CA . SER A 1 158 ? -35.054 13.398 1.466 1.00 58.81 158 SER A CA 1
ATOM 1237 C C . SER A 1 158 ? -35.014 14.772 0.814 1.00 58.81 158 SER A C 1
ATOM 1239 O O . SER A 1 158 ? -35.358 15.782 1.421 1.00 58.81 158 SER A O 1
ATOM 1241 N N . ARG A 1 159 ? -34.536 14.805 -0.427 1.00 60.78 159 ARG A N 1
ATOM 1242 C CA . ARG A 1 159 ? -34.626 15.972 -1.280 1.00 60.78 159 ARG A CA 1
ATOM 1243 C C . ARG A 1 159 ? -36.095 16.115 -1.634 1.00 60.78 159 ARG A C 1
ATOM 1245 O O . ARG A 1 159 ? -36.567 15.465 -2.563 1.00 60.78 159 ARG A O 1
ATOM 1252 N N . GLU A 1 160 ? -36.836 16.896 -0.851 1.00 60.31 160 GLU A N 1
ATOM 1253 C CA . GLU A 1 160 ? -38.250 17.205 -1.116 1.00 60.31 160 GLU A CA 1
ATOM 1254 C C . GLU A 1 160 ? -38.439 17.840 -2.510 1.00 60.31 160 GLU A C 1
ATOM 1256 O O . GLU A 1 160 ? -39.507 17.747 -3.115 1.00 60.31 160 GLU A O 1
ATOM 1261 N N . ASP A 1 161 ? -37.369 18.416 -3.065 1.00 66.12 161 ASP A N 1
ATOM 1262 C CA . ASP A 1 161 ? -37.257 18.960 -4.417 1.00 66.12 161 ASP A CA 1
ATOM 1263 C C . ASP A 1 161 ? -37.141 17.890 -5.522 1.00 66.12 161 ASP A C 1
ATOM 1265 O O . ASP A 1 161 ? -37.454 18.162 -6.687 1.00 66.12 161 ASP A O 1
ATOM 1269 N N . VAL A 1 162 ? -36.747 16.656 -5.193 1.00 64.00 162 VAL A N 1
ATOM 1270 C CA . VAL A 1 162 ? -36.544 15.574 -6.167 1.00 64.00 162 VAL A CA 1
ATOM 1271 C C . VAL A 1 162 ? -37.727 14.608 -6.145 1.00 64.00 162 VAL A C 1
ATOM 1273 O O . VAL A 1 162 ? -37.784 13.637 -5.393 1.00 64.00 162 VAL A O 1
ATOM 1276 N N . ARG A 1 163 ? -38.678 14.829 -7.059 1.00 68.19 163 ARG A N 1
ATOM 1277 C CA . ARG A 1 163 ? -39.793 13.896 -7.285 1.00 68.19 163 ARG A CA 1
ATOM 1278 C C . ARG A 1 163 ? -39.277 12.580 -7.872 1.00 68.19 163 ARG A C 1
ATOM 1280 O O . ARG A 1 163 ? -38.866 12.530 -9.033 1.00 68.19 163 ARG A O 1
ATOM 1287 N N . ILE A 1 164 ? -39.367 11.503 -7.092 1.00 70.19 164 ILE A N 1
ATOM 1288 C CA . ILE A 1 164 ? -38.929 10.138 -7.448 1.00 70.19 164 ILE A CA 1
ATOM 1289 C C . ILE A 1 164 ? -39.523 9.669 -8.791 1.00 70.19 164 ILE A C 1
ATOM 1291 O O . ILE A 1 164 ? -38.882 8.931 -9.537 1.00 70.19 164 ILE A O 1
ATOM 1295 N N . GLU A 1 165 ? -40.721 10.134 -9.142 1.00 73.62 165 GLU A N 1
ATOM 1296 C CA . GLU A 1 165 ? -41.403 9.843 -10.412 1.00 73.62 165 GLU A CA 1
ATOM 1297 C C . GLU A 1 165 ? -40.628 10.347 -11.640 1.00 73.62 165 GLU A C 1
ATOM 1299 O O . GLU A 1 165 ? -40.501 9.618 -12.625 1.00 73.62 165 GLU A O 1
ATOM 1304 N N . LYS A 1 166 ? -40.050 11.557 -11.568 1.00 70.94 166 LYS A N 1
ATOM 1305 C CA . LYS A 1 166 ? -39.206 12.117 -12.639 1.00 70.94 166 LYS A CA 1
ATOM 1306 C C .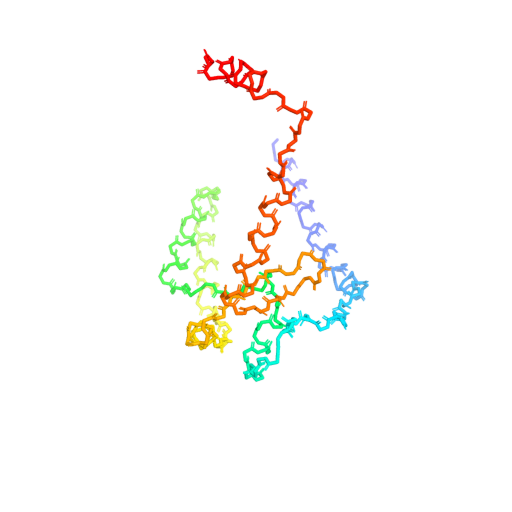 LYS A 1 166 ? -37.879 11.373 -12.754 1.00 70.94 166 LYS A C 1
ATOM 1308 O O . LYS A 1 166 ? -37.404 11.131 -13.857 1.00 70.94 166 LYS A O 1
ATOM 1313 N N . VAL A 1 167 ? -37.290 10.978 -11.627 1.00 75.12 167 VAL A N 1
ATOM 1314 C CA . VAL A 1 167 ? -36.030 10.220 -11.626 1.00 75.12 167 VAL A CA 1
ATOM 1315 C C . VAL A 1 167 ? -36.241 8.828 -12.224 1.00 75.12 167 VAL A C 1
ATOM 1317 O O . VAL A 1 167 ? -35.443 8.381 -13.045 1.00 75.12 167 VAL A O 1
ATOM 1320 N N . LYS A 1 168 ? -37.351 8.160 -11.885 1.00 75.88 168 LYS A N 1
ATOM 1321 C CA . LYS A 1 168 ? -37.696 6.845 -12.439 1.00 75.88 168 LYS A CA 1
ATOM 1322 C C . LYS A 1 168 ? -37.963 6.890 -13.941 1.00 75.88 168 LYS A C 1
ATOM 1324 O O . LYS A 1 168 ? -37.525 5.973 -14.627 1.00 75.88 168 LYS A O 1
ATOM 1329 N N . SER A 1 169 ? -38.652 7.909 -14.464 1.00 77.69 169 SER A N 1
ATOM 1330 C CA . SER A 1 169 ? -38.915 8.001 -15.910 1.00 77.69 169 SER A CA 1
ATOM 1331 C C . SER A 1 169 ? -37.627 8.186 -16.717 1.00 77.69 169 SER A C 1
ATOM 1333 O O . SER A 1 169 ? -37.430 7.486 -17.709 1.00 77.69 169 SER A O 1
ATOM 1335 N N . VAL A 1 170 ? -36.720 9.040 -16.235 1.00 78.69 170 VAL A N 1
ATOM 1336 C CA . VAL A 1 170 ? -35.404 9.291 -16.841 1.00 78.69 170 VAL A CA 1
ATOM 1337 C C . VAL A 1 170 ? -34.482 8.070 -16.720 1.00 78.69 170 VAL A C 1
ATOM 1339 O O . VAL A 1 170 ? -33.835 7.679 -17.687 1.00 78.69 170 VAL A O 1
ATOM 1342 N N . ALA A 1 171 ? -34.455 7.383 -15.576 1.00 77.31 171 ALA A N 1
ATOM 1343 C CA . ALA A 1 171 ? -33.683 6.144 -15.436 1.00 77.31 171 ALA A CA 1
ATOM 1344 C C . ALA A 1 171 ? -34.179 5.042 -16.395 1.00 77.31 171 ALA A C 1
ATOM 1346 O O . ALA A 1 171 ? -33.381 4.318 -16.990 1.00 77.31 171 ALA A O 1
ATOM 1347 N N . LYS A 1 172 ? -35.500 4.950 -16.608 1.00 80.75 172 LYS A N 1
ATOM 1348 C CA . LYS A 1 172 ? -36.114 3.983 -17.532 1.00 80.75 172 LYS A CA 1
ATOM 1349 C C . LYS A 1 172 ? -35.786 4.264 -19.000 1.00 80.75 172 LYS A C 1
ATOM 1351 O O . LYS A 1 172 ? -35.808 3.323 -19.787 1.00 80.75 172 LYS A O 1
ATOM 1356 N N . SER A 1 173 ? -35.505 5.516 -19.378 1.00 79.94 173 SER A N 1
ATOM 1357 C CA . SER A 1 173 ? -35.045 5.833 -20.736 1.00 79.94 173 SER A CA 1
ATOM 1358 C C . SER A 1 173 ? -33.594 5.423 -20.971 1.00 79.94 173 SER A C 1
ATOM 1360 O O . SER A 1 173 ? -33.291 4.964 -22.063 1.00 79.94 173 SER A O 1
ATOM 1362 N N . TYR A 1 174 ? -32.726 5.499 -19.956 1.00 74.69 174 TYR A N 1
ATOM 1363 C CA . TYR A 1 174 ? -31.338 5.029 -20.074 1.00 74.69 174 TYR A CA 1
ATOM 1364 C C . TYR A 1 174 ? -31.218 3.498 -20.088 1.00 74.69 174 TYR A C 1
ATOM 1366 O O . TYR A 1 174 ? -30.352 2.963 -20.767 1.00 74.69 174 TYR A O 1
ATOM 1374 N N . ALA A 1 175 ? -32.108 2.784 -19.391 1.00 69.00 175 ALA A N 1
ATOM 1375 C CA . ALA A 1 175 ? -32.120 1.316 -19.349 1.00 69.00 175 ALA A CA 1
ATOM 1376 C C . ALA A 1 175 ? -32.726 0.641 -20.601 1.00 69.00 175 ALA A C 1
ATOM 1378 O O . ALA A 1 175 ? -32.816 -0.583 -20.648 1.00 69.00 175 ALA A O 1
ATOM 1379 N N . LYS A 1 176 ? -33.214 1.423 -21.574 1.00 59.38 176 LYS A N 1
ATOM 1380 C CA . LYS A 1 176 ? -33.790 0.931 -22.840 1.00 59.38 176 LYS A CA 1
ATOM 1381 C C . LYS A 1 176 ? -32.840 1.051 -24.041 1.00 59.38 176 LYS A C 1
ATOM 1383 O O . LYS A 1 176 ? -33.240 0.678 -25.142 1.00 59.38 176 LYS A O 1
ATOM 1388 N N . THR A 1 177 ? -31.638 1.575 -23.823 1.00 50.31 177 THR A N 1
ATOM 1389 C CA . THR A 1 177 ? -30.494 1.508 -24.748 1.00 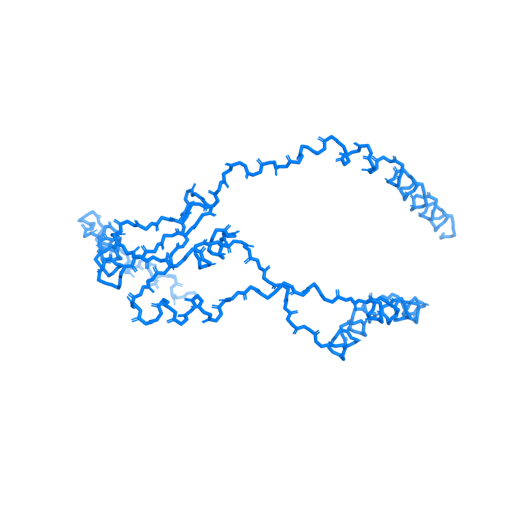50.31 177 THR A CA 1
ATOM 1390 C C . THR A 1 177 ? -29.649 0.295 -24.412 1.00 50.31 177 THR A C 1
ATOM 1392 O O . THR A 1 177 ? -29.212 -0.378 -25.366 1.00 50.31 177 THR A O 1
#

Radius of gyration: 26.97 Å; Cα contacts (8 Å, |Δi|>4): 101; chains: 1; bounding box: 67×39×68 Å

Secondary structure (DSSP, 8-state):
-HHHHHHHHHHHHHHHHHHHHHHHHHHHHS------S---EE--S-----HHHHHHHTT-TT--PPP---HHHHHHHHHHHHTTS-TTTHHHHHHHHHHHHHH---------HHHHHHHHHHTTEEEEEETTTTEEEEEEHHHHHHHHHHHHHHHHS--TTS-HHHHHHHHHHHTT-

Foldseek 3Di:
DVVVVVVVVVVVVVVVVVCVVCVVVVVVVPPPPPVVQQQDAAEVDPDDDDVLLVVLQSVFPPDDADDDADLVNQLVVLLVVLVVPPPVCSVVSSVVSNVCSVPDDGDPPPRPVVVNVVVCVVQQWDWDHDPPRSGIYIDHPVVVVVVVVVVVCVVPVPPVVDDVVVVVVVVVVVVVD

pLDDT: mean 82.47, std 11.7, range [45.94, 97.06]

Sequence (177 aa):
MQQLRQFQRLADQSTEFLWARQLPVLRTGVAKKVTNQKPTVHVPEQITVPPDILRTLSLGPKFTVEPKTSPPELLAMVRQVSRHVPEQEQPHSISEGVDTVSRYRPAGSKIPLRRVEALLKEHSLTVLPADKEEGFTILTLGLFGSKAHTAVSSVFSSREDVRIEKVKSVAKSYAKT

Organism: Rhipicephalus microplus (NCBI:txid6941)

Mean predicted aligned error: 15.07 Å